Protein AF-A0A3M4Q8L4-F1 (afdb_monomer_lite)

Structure (mmCIF, N/CA/C/O backbone):
data_AF-A0A3M4Q8L4-F1
#
_entry.id   AF-A0A3M4Q8L4-F1
#
loop_
_atom_site.group_PDB
_atom_site.id
_atom_site.type_symbol
_atom_site.label_atom_id
_atom_site.label_alt_id
_atom_site.label_comp_id
_atom_site.label_asym_id
_atom_site.label_entity_id
_atom_site.label_seq_id
_atom_site.pdbx_PDB_ins_code
_atom_site.Cartn_x
_atom_site.Cartn_y
_atom_site.Cartn_z
_atom_site.occupancy
_atom_site.B_iso_or_equiv
_atom_site.auth_seq_id
_atom_site.auth_comp_id
_atom_site.auth_asym_id
_atom_site.auth_atom_id
_atom_site.pdbx_PDB_model_num
ATOM 1 N N . MET A 1 1 ? 23.710 -48.188 30.488 1.00 42.50 1 MET A N 1
ATOM 2 C CA . MET A 1 1 ? 23.957 -46.787 30.081 1.00 42.50 1 MET A CA 1
ATOM 3 C C . MET A 1 1 ? 23.033 -46.467 28.917 1.00 42.50 1 MET A C 1
ATOM 5 O O . MET A 1 1 ? 23.321 -46.864 27.799 1.00 42.50 1 M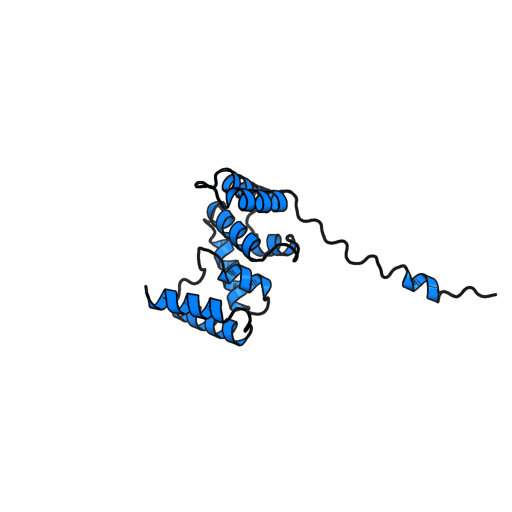ET A O 1
ATOM 9 N N . ALA A 1 2 ? 21.874 -45.869 29.195 1.00 44.03 2 ALA A N 1
ATOM 10 C CA . ALA A 1 2 ? 20.904 -45.484 28.173 1.00 44.03 2 ALA A CA 1
ATOM 11 C C . ALA A 1 2 ? 21.094 -43.994 27.867 1.00 44.03 2 ALA A C 1
ATOM 13 O O . ALA A 1 2 ? 20.927 -43.163 28.757 1.00 44.03 2 ALA A O 1
ATOM 14 N N . PHE A 1 3 ? 21.501 -43.678 26.637 1.00 43.16 3 PHE A N 1
ATOM 15 C CA . PHE A 1 3 ? 21.595 -42.304 26.149 1.00 43.16 3 PHE A CA 1
ATOM 16 C C . PHE A 1 3 ? 20.184 -41.723 25.985 1.00 43.16 3 PHE A C 1
ATOM 18 O O . PHE A 1 3 ? 19.333 -42.294 25.299 1.00 43.16 3 PHE A O 1
ATOM 25 N N . ASP A 1 4 ? 19.949 -40.606 26.667 1.00 47.09 4 ASP A N 1
ATOM 26 C CA . ASP A 1 4 ? 18.683 -39.886 26.736 1.00 47.09 4 ASP A CA 1
ATOM 27 C C . ASP A 1 4 ? 18.333 -39.253 25.377 1.00 47.09 4 ASP A C 1
ATOM 29 O O . ASP A 1 4 ? 19.059 -38.413 24.846 1.00 47.09 4 ASP A O 1
ATOM 33 N N . LYS A 1 5 ? 17.191 -39.651 24.804 1.00 52.00 5 LYS A N 1
ATOM 34 C CA . LYS A 1 5 ? 16.650 -39.104 23.548 1.00 52.00 5 LYS A CA 1
ATOM 35 C C . LYS A 1 5 ? 16.033 -37.704 23.714 1.00 52.00 5 LYS A C 1
ATOM 37 O O . LYS A 1 5 ? 15.534 -37.151 22.733 1.00 52.00 5 LYS A O 1
ATOM 42 N N . ARG A 1 6 ? 16.033 -37.111 24.916 1.00 50.81 6 ARG A N 1
ATOM 43 C CA . ARG A 1 6 ? 15.483 -35.762 25.156 1.00 50.81 6 ARG A CA 1
ATOM 44 C C . ARG A 1 6 ? 16.386 -34.628 24.693 1.00 50.81 6 ARG A C 1
ATOM 46 O O . ARG A 1 6 ? 15.871 -33.551 24.408 1.00 50.81 6 ARG A O 1
ATOM 53 N N . THR A 1 7 ? 17.682 -34.859 24.519 1.00 43.91 7 THR A N 1
ATOM 54 C CA . THR A 1 7 ? 18.619 -33.797 24.118 1.00 43.91 7 THR A CA 1
ATOM 55 C C . THR A 1 7 ? 18.657 -33.559 22.605 1.00 43.91 7 THR A C 1
ATOM 57 O O . THR A 1 7 ? 19.081 -32.497 22.167 1.00 43.91 7 THR A O 1
ATOM 60 N N . GLN A 1 8 ? 18.130 -34.484 21.789 1.00 39.47 8 GLN A N 1
ATOM 61 C CA . GLN A 1 8 ? 18.084 -34.327 20.325 1.00 39.47 8 GLN A CA 1
ATOM 62 C C . GLN A 1 8 ? 16.906 -33.456 19.841 1.00 39.47 8 GLN A C 1
ATOM 64 O O . GLN A 1 8 ? 16.926 -32.962 18.718 1.00 39.47 8 GLN A O 1
ATOM 69 N N . LYS A 1 9 ? 15.873 -33.240 20.672 1.00 40.56 9 LYS A N 1
ATOM 70 C CA . LYS A 1 9 ? 14.711 -32.403 20.310 1.00 40.56 9 LYS A CA 1
ATOM 71 C C . LYS A 1 9 ? 14.922 -30.903 20.531 1.00 40.56 9 LYS A C 1
ATOM 73 O O . LYS A 1 9 ? 14.155 -30.122 19.985 1.00 40.56 9 LYS A O 1
ATOM 78 N N . PHE A 1 10 ? 15.954 -30.500 21.273 1.00 39.44 10 PHE A N 1
ATOM 79 C CA . PHE A 1 10 ? 16.248 -29.081 21.511 1.00 39.44 10 PHE A CA 1
ATOM 80 C C . PHE A 1 10 ? 17.103 -28.431 20.418 1.00 39.44 10 PHE A C 1
ATOM 82 O O . PHE A 1 10 ? 17.148 -27.209 20.342 1.00 39.44 10 PHE A O 1
ATOM 89 N N . VAL A 1 11 ? 17.726 -29.221 19.538 1.00 45.53 11 VAL A N 1
ATOM 90 C CA . VAL A 1 11 ? 18.549 -28.692 18.434 1.00 45.53 11 VAL A CA 1
ATOM 91 C C . VAL A 1 11 ? 17.736 -28.511 17.142 1.00 45.53 11 VAL A C 1
ATOM 93 O O . VAL A 1 11 ? 18.085 -27.688 16.308 1.00 45.53 11 VAL A O 1
ATOM 96 N N . ASN A 1 12 ? 16.588 -29.186 17.010 1.00 42.53 12 ASN A N 1
ATOM 97 C CA . ASN A 1 12 ? 15.726 -29.109 15.818 1.00 42.53 12 ASN A CA 1
ATOM 98 C C . ASN A 1 12 ? 14.597 -28.061 15.929 1.00 42.53 12 ASN A C 1
ATOM 100 O O . ASN A 1 12 ? 13.677 -28.060 15.117 1.00 42.53 12 ASN A O 1
ATOM 104 N N . GLY A 1 13 ? 14.637 -27.197 16.948 1.00 38.25 13 GLY A N 1
ATOM 105 C CA . GLY A 1 13 ? 13.671 -26.110 17.159 1.00 38.25 13 GLY A CA 1
ATOM 106 C C . GLY A 1 13 ? 14.182 -24.723 16.760 1.00 38.25 13 GLY A C 1
ATOM 107 O O . GLY A 1 13 ? 13.474 -23.744 16.970 1.00 38.25 13 GLY A O 1
ATOM 108 N N . LEU A 1 14 ? 15.397 -24.628 16.209 1.00 40.88 14 LEU A N 1
ATOM 109 C CA . LEU A 1 14 ? 16.053 -23.362 15.863 1.00 40.88 14 LEU A CA 1
ATOM 110 C C . LEU A 1 14 ? 16.191 -23.138 14.345 1.00 40.88 14 LEU A C 1
ATOM 112 O O . LEU A 1 14 ? 17.030 -22.359 13.916 1.00 40.88 14 LEU A O 1
ATOM 116 N N . ASP A 1 15 ? 15.367 -23.817 13.542 1.00 45.69 15 ASP A N 1
ATOM 117 C CA . ASP A 1 15 ? 15.389 -23.764 12.070 1.00 45.69 15 ASP A CA 1
ATOM 118 C C . ASP A 1 15 ? 14.032 -23.339 11.469 1.00 45.69 15 ASP A C 1
ATOM 120 O O . ASP A 1 15 ? 13.658 -23.732 10.366 1.00 45.69 15 ASP A O 1
ATOM 124 N N . SER A 1 16 ? 13.265 -22.508 12.181 1.00 45.66 16 SER A N 1
ATOM 125 C CA . SER A 1 16 ? 11.989 -21.976 11.678 1.00 45.66 16 SER A CA 1
ATOM 126 C C . SER A 1 16 ? 11.870 -20.468 11.870 1.00 45.66 16 SER A C 1
ATOM 128 O O . SER A 1 16 ? 10.996 -19.989 12.584 1.00 45.66 16 SER A O 1
ATOM 130 N N . ALA A 1 17 ? 12.761 -19.734 11.208 1.00 47.47 17 ALA A N 1
ATOM 131 C CA . ALA A 1 17 ? 12.467 -18.452 10.566 1.00 47.47 17 ALA A CA 1
ATOM 132 C C . ALA A 1 17 ? 13.690 -18.045 9.732 1.00 47.47 17 ALA A C 1
ATOM 134 O O . ALA A 1 17 ? 14.377 -17.071 10.034 1.00 47.47 17 ALA A O 1
ATOM 135 N N . LYS A 1 18 ? 13.989 -18.786 8.656 1.00 45.47 18 LYS A N 1
ATOM 136 C CA . LYS A 1 18 ? 14.688 -18.125 7.551 1.00 45.47 18 LYS A CA 1
ATOM 137 C C . LYS A 1 18 ? 13.729 -17.038 7.085 1.00 45.47 18 LYS A C 1
ATOM 139 O O . LYS A 1 18 ? 12.693 -17.368 6.514 1.00 45.47 18 LYS A O 1
ATOM 144 N N . SER A 1 19 ? 14.031 -15.777 7.402 1.00 57.53 19 SER A N 1
ATOM 145 C CA . SER A 1 19 ? 13.390 -14.635 6.751 1.00 57.53 19 SER A CA 1
ATOM 146 C C . SER A 1 19 ? 13.374 -14.955 5.265 1.00 57.53 19 SER A C 1
ATOM 148 O O . SER A 1 19 ? 14.441 -15.169 4.682 1.00 57.53 19 SER A O 1
ATOM 150 N N . LYS A 1 20 ? 12.183 -15.083 4.673 1.00 69.19 20 LYS A N 1
ATOM 151 C CA . LYS A 1 20 ? 12.078 -15.215 3.224 1.00 69.19 20 LYS A CA 1
ATOM 152 C C . LYS A 1 20 ? 12.834 -14.018 2.646 1.00 69.19 20 LYS A C 1
ATOM 154 O O . LYS A 1 20 ? 12.608 -12.886 3.073 1.00 69.19 20 LYS A O 1
ATOM 159 N N . ALA A 1 21 ? 13.813 -14.284 1.788 1.00 83.06 21 ALA A N 1
ATOM 160 C CA . ALA A 1 21 ? 14.509 -13.208 1.106 1.00 83.06 21 ALA A CA 1
ATOM 161 C C . ALA A 1 21 ? 13.490 -12.510 0.197 1.00 83.06 21 ALA A C 1
ATOM 163 O O . ALA A 1 21 ? 12.780 -13.191 -0.547 1.00 83.06 21 ALA A O 1
ATOM 164 N N . MET A 1 22 ? 13.398 -11.185 0.313 1.00 94.69 22 MET A N 1
ATOM 165 C CA . MET A 1 22 ? 12.580 -10.351 -0.566 1.00 94.69 22 MET A CA 1
ATOM 166 C C . MET A 1 22 ? 13.008 -10.568 -2.018 1.00 94.69 22 MET A C 1
ATOM 168 O O . MET A 1 22 ? 14.194 -10.773 -2.296 1.00 94.69 22 MET A O 1
ATOM 172 N N . HIS A 1 23 ? 12.061 -10.520 -2.948 1.00 96.62 23 HIS A N 1
ATOM 173 C CA . HIS A 1 23 ? 12.372 -10.659 -4.359 1.00 96.62 23 HIS A CA 1
ATOM 174 C C . HIS A 1 23 ? 13.283 -9.518 -4.832 1.00 96.62 23 HIS A C 1
ATOM 176 O O . HIS A 1 23 ? 13.029 -8.347 -4.547 1.00 96.62 23 HIS A O 1
ATOM 182 N N . GLN A 1 24 ? 14.321 -9.840 -5.609 1.00 96.75 24 GLN A N 1
ATOM 183 C CA . GLN A 1 24 ? 15.344 -8.864 -6.017 1.00 96.75 24 GLN A CA 1
ATOM 184 C C . GLN A 1 24 ? 14.766 -7.685 -6.811 1.00 96.75 24 GLN A C 1
ATOM 186 O O . GLN A 1 24 ? 15.233 -6.557 -6.677 1.00 96.75 24 GLN A O 1
ATOM 191 N N . VAL A 1 25 ? 13.731 -7.927 -7.623 1.00 97.62 25 VAL A N 1
ATOM 192 C CA . VAL A 1 25 ? 13.049 -6.866 -8.387 1.00 97.62 25 VAL A CA 1
ATOM 193 C C . VAL A 1 25 ? 12.338 -5.882 -7.450 1.00 97.62 25 VAL A C 1
ATOM 195 O O . VAL A 1 25 ? 12.424 -4.672 -7.651 1.00 97.62 25 VAL A O 1
ATOM 198 N N . VAL A 1 26 ? 11.710 -6.384 -6.381 1.00 97.81 26 VAL A N 1
ATOM 199 C CA . VAL A 1 26 ? 11.033 -5.559 -5.367 1.00 97.81 26 VAL A CA 1
ATOM 200 C C . VAL A 1 26 ? 12.055 -4.790 -4.535 1.00 97.81 26 VAL A C 1
ATOM 202 O O . VAL A 1 26 ? 11.904 -3.587 -4.328 1.00 97.81 26 VAL A O 1
ATOM 205 N N . GLU A 1 27 ? 13.137 -5.455 -4.121 1.00 97.50 27 GLU A N 1
ATOM 206 C CA . GLU A 1 27 ? 14.252 -4.820 -3.414 1.00 97.50 27 GLU A CA 1
ATOM 207 C C . GLU A 1 27 ? 14.847 -3.665 -4.224 1.00 97.50 27 GLU A C 1
ATOM 209 O O . GLU A 1 27 ? 15.016 -2.554 -3.715 1.00 97.50 27 GLU A O 1
ATOM 214 N N . ARG A 1 28 ? 15.120 -3.907 -5.511 1.00 97.44 28 ARG A N 1
ATOM 215 C CA . ARG A 1 28 ? 15.631 -2.889 -6.428 1.00 97.44 28 ARG A CA 1
ATOM 216 C C . ARG A 1 28 ? 14.668 -1.712 -6.533 1.00 97.44 28 ARG A C 1
ATOM 218 O O . ARG A 1 28 ? 15.122 -0.577 -6.415 1.00 97.44 28 ARG A O 1
ATOM 225 N N . ALA A 1 29 ? 13.376 -1.962 -6.738 1.00 97.88 29 ALA A N 1
ATOM 226 C CA . ALA A 1 29 ? 12.383 -0.897 -6.851 1.00 97.88 29 ALA A CA 1
ATOM 227 C C . ALA A 1 29 ? 12.330 -0.030 -5.588 1.00 97.88 29 ALA A C 1
ATOM 229 O O . ALA A 1 29 ? 12.424 1.192 -5.684 1.00 97.88 29 ALA A O 1
ATOM 230 N N . LEU A 1 30 ? 12.285 -0.645 -4.403 1.00 97.31 30 LEU A N 1
ATOM 231 C CA . LEU A 1 30 ? 12.308 0.077 -3.128 1.00 97.31 30 LEU A CA 1
ATOM 232 C C . LEU A 1 30 ? 13.572 0.936 -2.966 1.00 97.31 30 LEU A C 1
ATOM 234 O O . LEU A 1 30 ? 13.480 2.081 -2.522 1.00 97.31 30 LEU A O 1
ATOM 238 N N . ASN A 1 31 ? 14.737 0.407 -3.346 1.00 96.50 31 ASN A N 1
ATOM 239 C CA . ASN A 1 31 ? 16.008 1.126 -3.257 1.00 96.50 31 ASN A CA 1
ATOM 240 C C . ASN A 1 31 ? 16.080 2.309 -4.231 1.00 96.50 31 ASN A C 1
ATOM 242 O O . ASN A 1 31 ? 16.505 3.393 -3.836 1.00 96.50 31 ASN A O 1
ATOM 246 N N . VAL A 1 32 ? 15.641 2.126 -5.479 1.00 96.69 32 VAL A N 1
ATOM 247 C CA . VAL A 1 32 ? 15.631 3.191 -6.497 1.00 96.69 32 VAL A CA 1
ATOM 248 C C . VAL A 1 32 ? 14.652 4.298 -6.113 1.00 96.69 32 VAL A C 1
ATOM 250 O O . VAL A 1 32 ? 15.028 5.465 -6.102 1.00 96.69 32 VAL A O 1
ATOM 253 N N . ILE A 1 33 ? 13.434 3.941 -5.699 1.00 95.25 33 ILE A N 1
ATOM 254 C CA . ILE A 1 33 ? 12.422 4.902 -5.234 1.00 95.25 33 ILE A CA 1
ATOM 255 C C . ILE A 1 33 ? 12.934 5.715 -4.037 1.00 95.25 33 ILE A C 1
ATOM 257 O O . ILE A 1 33 ? 12.663 6.912 -3.925 1.00 95.25 33 ILE A O 1
ATOM 261 N N . ALA A 1 34 ? 13.668 5.077 -3.121 1.00 93.56 34 ALA A N 1
ATOM 262 C CA . ALA A 1 34 ? 14.280 5.772 -1.997 1.00 93.56 34 ALA A CA 1
ATOM 263 C C . ALA A 1 34 ? 15.408 6.714 -2.450 1.00 93.56 34 ALA A C 1
ATOM 265 O O . ALA A 1 34 ? 15.489 7.837 -1.952 1.00 93.56 34 ALA A O 1
ATOM 266 N N . ALA A 1 35 ? 16.247 6.283 -3.394 1.00 92.69 35 ALA A N 1
ATOM 267 C CA . ALA A 1 35 ? 17.348 7.084 -3.921 1.00 92.69 35 ALA A CA 1
ATOM 268 C C . ALA A 1 35 ? 16.858 8.325 -4.682 1.00 92.69 35 ALA A C 1
ATOM 270 O O . ALA A 1 35 ? 17.394 9.407 -4.473 1.00 92.69 35 ALA A O 1
ATOM 271 N N . GLU A 1 36 ? 15.800 8.198 -5.484 1.00 92.75 36 GLU A N 1
ATOM 272 C CA . GLU A 1 36 ? 15.227 9.325 -6.233 1.00 92.75 36 GLU A CA 1
ATOM 273 C C . GLU A 1 36 ? 14.311 10.216 -5.381 1.00 92.75 36 GLU A C 1
ATOM 275 O O . GLU A 1 36 ? 13.731 11.176 -5.875 1.00 92.75 36 GLU A O 1
ATOM 280 N N . SER A 1 37 ? 14.156 9.942 -4.082 1.00 84.75 37 SER A N 1
ATOM 281 C CA . SER A 1 37 ? 13.182 10.656 -3.248 1.00 84.75 37 SER A CA 1
ATOM 282 C C . SER A 1 37 ? 13.422 12.159 -3.087 1.00 84.75 37 SER A C 1
ATOM 284 O O . SER A 1 37 ? 12.487 12.873 -2.718 1.00 84.75 37 SER A O 1
ATOM 286 N N . SER A 1 38 ? 14.647 12.617 -3.348 1.00 82.50 38 SER A N 1
ATOM 287 C CA . SER A 1 38 ? 15.063 14.022 -3.350 1.00 82.50 38 SER A CA 1
ATOM 288 C C . SER A 1 38 ? 15.193 14.628 -4.748 1.00 82.50 38 SER A C 1
ATOM 290 O O . SER A 1 38 ? 15.529 15.806 -4.858 1.00 82.50 38 SER A O 1
ATOM 292 N N . GLU A 1 39 ? 14.966 13.840 -5.797 1.00 82.44 39 GLU A N 1
ATOM 293 C CA . GLU A 1 39 ? 15.150 14.267 -7.180 1.00 82.44 39 GLU A CA 1
ATOM 294 C C . GLU A 1 39 ? 13.899 14.984 -7.716 1.00 82.44 39 GLU A C 1
ATOM 296 O O . GLU A 1 39 ? 12.783 14.744 -7.244 1.00 82.44 39 GLU A O 1
ATOM 301 N N . PRO A 1 40 ? 14.057 15.893 -8.696 1.00 75.50 40 PRO A N 1
ATOM 302 C CA . PRO A 1 40 ? 12.932 16.618 -9.286 1.00 75.50 40 PRO A CA 1
ATOM 303 C C . PRO A 1 40 ? 12.047 15.733 -10.177 1.00 75.50 40 PRO A C 1
ATOM 305 O O . PRO A 1 40 ? 10.889 16.075 -10.412 1.00 75.50 40 PRO A O 1
ATOM 308 N N . GLU A 1 41 ? 12.582 14.615 -10.676 1.00 80.50 41 GLU A N 1
ATOM 309 C CA . GLU A 1 41 ? 11.916 13.694 -11.597 1.00 80.50 41 GLU A CA 1
ATOM 310 C C . GLU A 1 41 ? 12.215 12.238 -11.209 1.00 80.50 41 GLU A C 1
ATOM 312 O O . GLU A 1 41 ? 13.307 11.927 -10.740 1.00 80.50 41 GLU A O 1
ATOM 317 N N . TYR A 1 42 ? 11.245 11.346 -11.428 1.00 83.06 42 TYR A N 1
ATOM 318 C CA . TYR A 1 42 ? 11.269 9.943 -10.986 1.00 83.06 42 TYR A CA 1
ATOM 319 C C . TYR A 1 42 ? 11.506 8.955 -12.134 1.00 83.06 42 TYR A C 1
ATOM 321 O O . TYR A 1 42 ? 10.734 8.013 -12.334 1.00 83.06 42 TYR A O 1
ATOM 329 N N . THR A 1 43 ? 12.525 9.200 -12.954 1.00 85.00 43 THR A N 1
ATOM 330 C CA . THR A 1 43 ? 12.722 8.427 -14.189 1.00 85.00 43 THR A CA 1
ATOM 331 C C . THR A 1 43 ? 13.031 6.955 -13.901 1.00 85.00 43 THR A C 1
ATOM 333 O O . THR A 1 43 ? 12.361 6.071 -14.440 1.00 85.00 43 THR A O 1
ATOM 336 N N . GLU A 1 44 ? 13.998 6.654 -13.029 1.00 93.75 44 GLU A N 1
ATOM 337 C CA . GLU A 1 44 ? 14.356 5.262 -12.745 1.00 93.75 44 GLU A CA 1
ATOM 338 C C . GLU A 1 44 ? 13.345 4.587 -11.818 1.00 93.75 44 GLU A C 1
ATOM 340 O O . GLU A 1 44 ? 13.129 3.378 -11.927 1.00 93.75 44 GLU A O 1
ATOM 345 N N . ALA A 1 45 ? 12.681 5.338 -10.938 1.00 94.62 45 ALA A N 1
ATOM 346 C CA . ALA A 1 45 ? 11.637 4.816 -10.065 1.00 94.62 45 ALA A CA 1
ATOM 347 C C . ALA A 1 45 ? 10.442 4.267 -10.857 1.00 94.62 45 ALA A C 1
ATOM 349 O O . ALA A 1 45 ? 9.977 3.167 -10.547 1.00 94.62 45 ALA A O 1
ATOM 350 N N . PHE A 1 46 ? 9.989 4.961 -11.911 1.00 94.25 46 PHE A N 1
ATOM 351 C CA . PHE A 1 46 ? 8.934 4.438 -12.786 1.00 94.25 46 PHE A CA 1
ATOM 352 C C . PHE A 1 46 ? 9.376 3.164 -13.513 1.00 94.25 46 PHE A C 1
ATOM 354 O O . PHE A 1 46 ? 8.651 2.170 -13.488 1.00 94.25 46 PHE A O 1
ATOM 361 N N . ASN A 1 47 ? 10.590 3.142 -14.073 1.00 95.44 47 ASN A N 1
ATOM 362 C CA . ASN A 1 47 ? 11.134 1.951 -14.735 1.00 95.44 47 ASN A CA 1
ATOM 363 C C . ASN A 1 47 ? 11.259 0.760 -13.769 1.00 95.44 47 ASN A C 1
ATOM 365 O O . ASN A 1 47 ? 10.945 -0.380 -14.118 1.00 95.44 47 ASN A O 1
ATOM 369 N N . ALA A 1 48 ? 11.703 1.009 -12.536 1.00 97.31 48 ALA A N 1
ATOM 370 C CA . ALA A 1 48 ? 11.853 -0.029 -11.528 1.00 97.31 48 ALA A CA 1
ATOM 371 C C . ALA A 1 48 ? 10.496 -0.560 -11.036 1.00 97.31 48 ALA A C 1
ATOM 373 O O . ALA A 1 48 ? 10.352 -1.767 -10.847 1.00 97.31 48 ALA A O 1
ATOM 374 N N . ALA A 1 49 ? 9.490 0.306 -10.879 1.00 97.00 49 ALA A N 1
ATOM 375 C CA . ALA A 1 49 ? 8.125 -0.110 -10.566 1.00 97.00 49 ALA A CA 1
ATOM 376 C C . ALA A 1 49 ? 7.488 -0.901 -11.721 1.00 97.00 49 ALA A C 1
ATOM 378 O O . ALA A 1 49 ? 6.856 -1.927 -11.480 1.00 97.00 49 ALA A O 1
ATOM 379 N N . HIS A 1 50 ? 7.720 -0.498 -12.972 1.00 96.81 50 HIS A N 1
ATOM 380 C CA . HIS A 1 50 ? 7.268 -1.255 -14.139 1.00 96.81 50 HIS A CA 1
ATOM 381 C C . HIS A 1 50 ? 7.852 -2.674 -14.160 1.00 96.81 50 HIS A C 1
ATOM 383 O O . HIS A 1 50 ? 7.129 -3.641 -14.387 1.00 96.81 50 HIS A O 1
ATOM 389 N N . ALA A 1 51 ? 9.139 -2.830 -13.831 1.00 98.00 51 ALA A N 1
ATOM 390 C CA . ALA A 1 51 ? 9.763 -4.149 -13.733 1.00 98.00 51 ALA A CA 1
ATOM 391 C C . ALA A 1 51 ? 9.082 -5.055 -12.687 1.00 98.00 51 ALA A C 1
ATOM 393 O O . ALA A 1 51 ? 8.989 -6.263 -12.899 1.00 98.00 51 ALA A O 1
ATOM 394 N N . VAL A 1 52 ? 8.567 -4.491 -11.586 1.00 98.06 52 VAL A N 1
ATOM 395 C CA . VAL A 1 52 ? 7.771 -5.246 -10.601 1.00 98.06 52 VAL A CA 1
ATOM 396 C C . VAL A 1 52 ? 6.461 -5.737 -11.221 1.00 98.06 52 VAL A C 1
ATOM 398 O O . VAL A 1 52 ? 6.115 -6.901 -11.030 1.00 98.06 52 VAL A O 1
ATOM 401 N N . VAL A 1 53 ? 5.754 -4.893 -11.980 1.00 97.00 53 VAL A N 1
ATOM 402 C CA . VAL A 1 53 ? 4.515 -5.288 -12.674 1.00 97.00 53 VAL A CA 1
ATOM 403 C C . VAL A 1 53 ? 4.788 -6.396 -13.693 1.00 97.00 53 VAL A C 1
ATOM 405 O O . VAL A 1 53 ? 4.059 -7.382 -13.717 1.00 97.00 53 VAL A O 1
ATOM 408 N N . VAL A 1 54 ? 5.865 -6.288 -14.476 1.00 97.62 54 VAL A N 1
ATOM 409 C CA . VAL A 1 54 ? 6.262 -7.316 -15.456 1.00 97.62 54 VAL A CA 1
ATOM 410 C C . VAL A 1 54 ? 6.569 -8.656 -14.785 1.00 97.62 54 VAL A C 1
ATOM 412 O O . VAL A 1 54 ? 6.145 -9.699 -15.275 1.00 97.62 54 VAL A O 1
ATOM 415 N N . GLU A 1 55 ? 7.290 -8.638 -13.663 1.00 97.50 55 GLU A N 1
ATOM 416 C CA . GLU A 1 55 ? 7.702 -9.854 -12.956 1.00 97.50 55 GLU A CA 1
ATOM 417 C C . GLU A 1 55 ? 6.534 -10.529 -12.226 1.00 97.50 55 GLU A C 1
ATOM 419 O O . GLU A 1 55 ? 6.375 -11.748 -12.267 1.00 97.50 55 GLU A O 1
ATOM 424 N N . PHE A 1 56 ? 5.707 -9.747 -11.532 1.00 96.00 56 PHE A N 1
ATOM 425 C CA . PHE A 1 56 ? 4.650 -10.297 -10.691 1.00 96.00 56 PHE A CA 1
ATOM 426 C C . PHE A 1 56 ? 3.325 -10.448 -11.441 1.00 96.00 56 PHE A C 1
ATOM 428 O O . PHE A 1 56 ? 2.503 -11.265 -11.028 1.00 96.00 56 PHE A O 1
ATOM 435 N N . GLY A 1 57 ? 3.074 -9.688 -12.504 1.00 95.69 57 GLY A N 1
ATOM 436 C CA . GLY A 1 57 ? 1.732 -9.487 -13.053 1.00 95.69 57 GLY A CA 1
ATOM 437 C C . GLY A 1 57 ? 0.817 -8.720 -12.088 1.00 95.69 57 GLY A C 1
ATOM 438 O O . GLY A 1 57 ? 1.156 -8.489 -10.929 1.00 95.69 57 GLY A O 1
ATOM 439 N N . GLU A 1 58 ? -0.377 -8.344 -12.537 1.00 94.31 58 GLU A N 1
ATOM 440 C CA . GLU A 1 58 ? -1.241 -7.405 -11.795 1.00 94.31 58 GLU A CA 1
ATOM 441 C C . GLU A 1 58 ? -2.208 -8.072 -10.810 1.00 94.31 58 GLU A C 1
ATOM 443 O O . GLU A 1 58 ? -2.651 -7.458 -9.836 1.00 94.31 58 GLU A O 1
ATOM 448 N N . GLU A 1 59 ? -2.522 -9.352 -11.020 1.00 92.75 59 GLU A N 1
ATOM 449 C CA . GLU A 1 59 ? -3.514 -10.055 -10.211 1.00 92.75 59 GLU A CA 1
ATOM 450 C C . GLU A 1 59 ? -3.092 -10.099 -8.733 1.00 92.75 59 GLU A C 1
ATOM 452 O O . GLU A 1 59 ? -2.016 -10.594 -8.382 1.00 92.75 59 GLU A O 1
ATOM 457 N N . ASN A 1 60 ? -3.945 -9.563 -7.851 1.00 92.19 60 ASN A N 1
ATOM 458 C CA . ASN A 1 60 ? -3.711 -9.479 -6.403 1.00 92.19 60 ASN A CA 1
ATOM 459 C C . ASN A 1 60 ? -2.318 -8.922 -6.037 1.00 92.19 60 ASN A C 1
ATOM 461 O O . ASN A 1 60 ? -1.722 -9.335 -5.037 1.00 92.19 60 ASN A O 1
ATOM 465 N N . LEU A 1 61 ? -1.772 -8.018 -6.862 1.00 95.00 61 LEU A N 1
ATOM 466 C CA . LEU A 1 61 ? -0.389 -7.553 -6.751 1.00 95.00 61 LEU A CA 1
ATOM 467 C C . LEU A 1 61 ? -0.076 -6.976 -5.362 1.00 95.00 61 LEU A C 1
ATOM 469 O O . LEU A 1 61 ? 0.932 -7.350 -4.770 1.00 95.00 61 LEU A O 1
ATOM 473 N N . ALA A 1 62 ? -0.965 -6.153 -4.796 1.00 95.25 62 ALA A N 1
ATOM 474 C CA . ALA A 1 62 ? -0.776 -5.556 -3.469 1.00 95.25 62 ALA A CA 1
ATOM 475 C C . ALA A 1 62 ? -0.553 -6.601 -2.360 1.00 95.25 62 ALA A C 1
ATOM 477 O O . ALA A 1 62 ? 0.402 -6.498 -1.590 1.00 95.25 62 ALA A O 1
ATOM 478 N N . ASP A 1 63 ? -1.416 -7.621 -2.276 1.00 96.38 63 ASP A N 1
ATOM 479 C CA . ASP A 1 63 ? -1.297 -8.657 -1.243 1.00 96.38 63 ASP A CA 1
ATOM 480 C C . ASP A 1 63 ? -0.047 -9.513 -1.451 1.00 96.38 63 ASP A C 1
ATOM 482 O O . ASP A 1 63 ? 0.640 -9.843 -0.484 1.00 96.38 63 ASP A O 1
ATOM 486 N N . ARG A 1 64 ? 0.273 -9.856 -2.706 1.00 95.88 64 ARG A N 1
ATOM 487 C CA . ARG A 1 64 ? 1.458 -10.666 -3.020 1.00 95.88 64 ARG A CA 1
ATOM 488 C C . ARG A 1 64 ? 2.752 -9.926 -2.705 1.00 95.88 64 ARG A C 1
ATOM 490 O O . ARG A 1 64 ? 3.651 -10.531 -2.128 1.00 95.88 64 ARG A O 1
ATOM 497 N N . LEU A 1 65 ? 2.831 -8.635 -3.026 1.00 96.44 65 LEU A N 1
ATOM 498 C CA . LEU A 1 65 ? 3.977 -7.804 -2.664 1.00 96.44 65 LEU A CA 1
ATOM 499 C C . LEU A 1 65 ? 4.093 -7.651 -1.155 1.00 96.44 65 LEU A C 1
ATOM 501 O O . LEU A 1 65 ? 5.182 -7.810 -0.616 1.00 96.44 65 LEU A O 1
ATOM 505 N N . LEU A 1 66 ? 2.991 -7.403 -0.448 1.00 95.69 66 LEU A N 1
ATOM 506 C CA . LEU A 1 66 ? 3.050 -7.281 1.004 1.00 95.69 66 LEU A CA 1
ATOM 507 C C . LEU A 1 66 ? 3.496 -8.586 1.682 1.00 95.69 66 LEU A C 1
ATOM 509 O O . LEU A 1 66 ? 4.229 -8.534 2.662 1.00 95.69 66 LEU A O 1
ATOM 513 N N . ALA A 1 67 ? 3.103 -9.744 1.146 1.00 94.44 67 ALA A N 1
ATOM 514 C CA . ALA A 1 67 ? 3.571 -11.048 1.617 1.00 94.44 67 ALA A CA 1
ATOM 515 C C . ALA A 1 67 ? 5.046 -11.339 1.266 1.00 94.44 67 ALA A C 1
ATOM 517 O O . ALA A 1 67 ? 5.661 -12.229 1.858 1.00 94.44 67 ALA A O 1
ATOM 518 N N . ASP A 1 68 ? 5.610 -10.639 0.280 1.00 94.75 68 ASP A N 1
ATOM 519 C CA . ASP A 1 68 ? 7.015 -10.751 -0.113 1.00 94.75 68 ASP A CA 1
ATOM 520 C C . ASP A 1 68 ? 7.930 -9.785 0.653 1.00 94.75 68 ASP A C 1
ATOM 522 O O . ASP A 1 68 ? 9.062 -10.138 0.986 1.00 94.75 68 ASP A O 1
ATOM 526 N N . ILE A 1 69 ? 7.432 -8.586 0.963 1.00 96.38 69 ILE A N 1
ATOM 527 C CA . ILE A 1 69 ? 8.191 -7.512 1.603 1.00 96.38 69 ILE A CA 1
ATOM 528 C C . ILE A 1 69 ? 8.302 -7.759 3.120 1.00 96.38 69 ILE A C 1
ATOM 530 O O . ILE A 1 69 ? 7.284 -7.765 3.814 1.00 96.38 69 ILE A O 1
ATOM 534 N N . PRO A 1 70 ? 9.522 -7.872 3.681 1.00 95.31 70 PRO A N 1
ATOM 535 C CA . PRO A 1 70 ? 9.722 -8.090 5.110 1.00 95.31 70 PRO A CA 1
ATOM 536 C C . PRO A 1 70 ? 9.209 -6.943 5.982 1.00 95.31 70 PRO A C 1
ATOM 538 O O . PRO A 1 70 ? 9.245 -5.770 5.596 1.00 95.31 70 PRO A O 1
ATOM 541 N N . ASP A 1 71 ? 8.854 -7.266 7.228 1.00 93.69 71 ASP A N 1
ATOM 542 C CA . ASP A 1 71 ? 8.341 -6.275 8.178 1.00 93.69 71 ASP A CA 1
ATOM 543 C C . ASP A 1 71 ? 9.339 -5.162 8.530 1.00 93.69 71 ASP A C 1
ATOM 545 O O . ASP A 1 71 ? 8.929 -4.064 8.912 1.00 93.69 71 ASP A O 1
ATOM 549 N N . SER A 1 72 ? 10.639 -5.420 8.352 1.00 94.44 72 SER A N 1
ATOM 550 C CA . SER A 1 72 ? 11.713 -4.441 8.544 1.00 94.44 72 SER A CA 1
ATOM 551 C C . SER A 1 72 ? 11.664 -3.276 7.551 1.00 94.44 72 SER A C 1
ATOM 553 O O . SER A 1 72 ? 12.169 -2.198 7.865 1.00 94.44 72 SER A O 1
ATOM 555 N N . ILE A 1 73 ? 11.049 -3.458 6.377 1.00 96.81 73 ILE A N 1
ATOM 556 C CA . ILE A 1 73 ? 10.804 -2.365 5.435 1.00 96.81 73 ILE A CA 1
ATOM 557 C C . ILE A 1 73 ? 9.656 -1.517 5.972 1.00 96.81 73 ILE A C 1
ATOM 559 O O . ILE A 1 73 ? 8.608 -2.042 6.352 1.00 96.81 73 ILE A O 1
ATOM 563 N N . SER A 1 74 ? 9.833 -0.198 6.015 1.00 96.44 74 SER A N 1
ATOM 564 C CA . SER A 1 74 ? 8.816 0.683 6.589 1.00 96.44 74 SER A CA 1
ATOM 565 C C . SER A 1 74 ? 7.551 0.730 5.725 1.00 96.44 74 SER A C 1
ATOM 567 O O . SER A 1 74 ? 7.626 0.779 4.497 1.00 96.44 74 SER A O 1
ATOM 569 N N . PHE A 1 75 ? 6.376 0.814 6.358 1.00 97.06 75 PHE A N 1
ATOM 570 C CA . PHE A 1 75 ? 5.098 0.935 5.643 1.00 97.06 75 PHE A CA 1
ATOM 571 C C . PHE A 1 75 ? 5.058 2.134 4.680 1.00 97.06 75 PHE A C 1
ATOM 573 O O . PHE A 1 75 ? 4.378 2.077 3.664 1.00 97.06 75 PHE A O 1
ATOM 580 N N . ARG A 1 76 ? 5.807 3.212 4.965 1.00 96.38 76 ARG A N 1
ATOM 581 C CA . ARG A 1 76 ? 5.904 4.390 4.087 1.00 96.38 76 ARG A CA 1
ATOM 582 C C . ARG A 1 76 ? 6.631 4.088 2.782 1.00 96.38 76 ARG A C 1
ATOM 584 O O . ARG A 1 76 ? 6.223 4.585 1.742 1.00 96.38 76 ARG A O 1
ATOM 591 N N . GLN A 1 77 ? 7.688 3.277 2.828 1.00 96.69 77 GLN A N 1
ATOM 592 C CA . GLN A 1 77 ? 8.379 2.848 1.610 1.0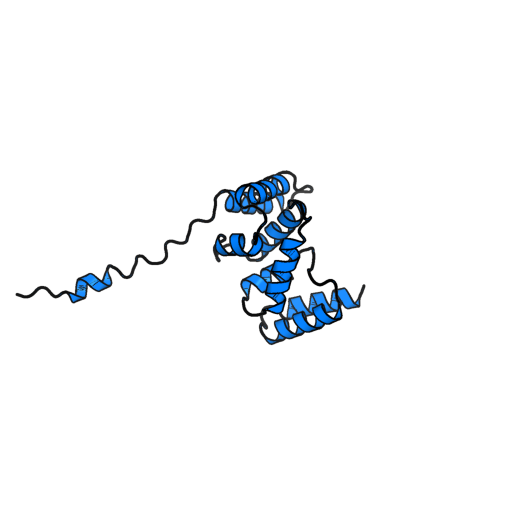0 96.69 77 GLN A CA 1
ATOM 593 C C . GLN A 1 77 ? 7.481 1.946 0.761 1.00 96.69 77 GLN A C 1
ATOM 595 O O . GLN A 1 77 ? 7.459 2.086 -0.457 1.00 96.69 77 GLN A O 1
ATOM 600 N N . VAL A 1 78 ? 6.699 1.072 1.403 1.00 97.56 78 VAL A N 1
ATOM 601 C CA . VAL A 1 78 ? 5.735 0.214 0.698 1.00 97.56 78 VAL A CA 1
ATOM 602 C C . VAL A 1 78 ? 4.598 1.032 0.084 1.00 97.56 78 VAL A C 1
ATOM 604 O O . VAL A 1 78 ? 4.276 0.824 -1.079 1.00 97.56 78 VAL A O 1
ATOM 607 N N . ALA A 1 79 ? 4.036 1.997 0.820 1.00 96.69 79 ALA A N 1
ATOM 608 C CA . ALA A 1 79 ? 3.025 2.917 0.296 1.00 96.69 79 ALA A CA 1
ATOM 609 C C . ALA A 1 79 ? 3.534 3.656 -0.946 1.00 96.69 79 ALA A C 1
ATOM 611 O O . ALA A 1 79 ? 2.889 3.630 -1.986 1.00 96.69 79 ALA A O 1
ATOM 612 N N . ARG A 1 80 ? 4.758 4.187 -0.879 1.00 95.56 80 ARG A N 1
ATOM 613 C CA . ARG A 1 80 ? 5.375 4.869 -2.014 1.00 95.56 80 ARG A CA 1
ATOM 614 C C . ARG A 1 80 ? 5.566 3.950 -3.220 1.00 95.56 80 ARG A C 1
ATOM 616 O O . ARG A 1 80 ? 5.288 4.360 -4.338 1.00 95.56 80 ARG A O 1
ATOM 623 N N . LEU A 1 81 ? 6.007 2.707 -3.012 1.00 96.88 81 LEU A N 1
ATOM 624 C CA . LEU A 1 81 ? 6.050 1.713 -4.089 1.00 96.88 81 LEU A CA 1
ATOM 625 C C . LEU A 1 81 ? 4.665 1.525 -4.721 1.00 96.88 81 LEU A C 1
ATOM 627 O O . LEU A 1 81 ? 4.561 1.489 -5.941 1.00 96.88 81 LEU A O 1
ATOM 631 N N . PHE A 1 82 ? 3.609 1.435 -3.915 1.00 96.56 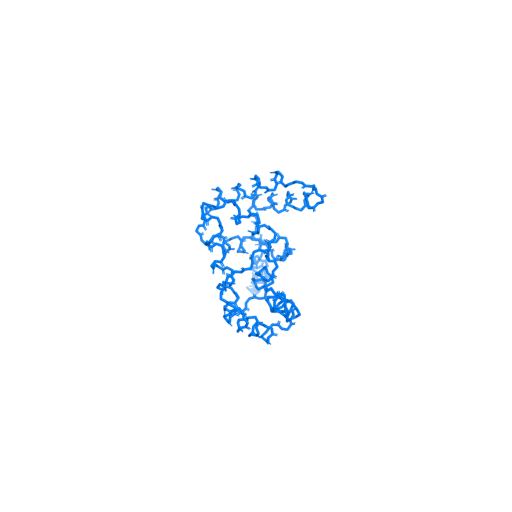82 PHE A N 1
ATOM 632 C CA . PHE A 1 82 ? 2.247 1.254 -4.418 1.00 96.56 82 PHE A CA 1
ATOM 633 C C . PHE A 1 82 ? 1.751 2.465 -5.212 1.00 96.56 82 PHE A C 1
ATOM 635 O O . PHE A 1 82 ? 1.101 2.267 -6.237 1.00 96.56 82 PHE A O 1
ATOM 642 N N . ASP A 1 83 ? 2.111 3.684 -4.803 1.00 94.44 83 ASP A N 1
ATOM 643 C CA . ASP A 1 83 ? 1.817 4.897 -5.571 1.00 94.44 83 ASP A CA 1
ATOM 644 C C . ASP A 1 83 ? 2.464 4.839 -6.964 1.00 94.44 83 ASP A C 1
ATOM 646 O O . ASP A 1 83 ? 1.798 5.118 -7.957 1.00 94.44 83 ASP A O 1
ATOM 650 N N . PHE A 1 84 ? 3.720 4.384 -7.077 1.00 95.12 84 PHE A N 1
ATOM 651 C CA . PHE A 1 84 ? 4.357 4.174 -8.384 1.00 95.12 84 PHE A CA 1
ATOM 652 C C . PHE A 1 84 ? 3.680 3.068 -9.198 1.00 95.12 84 PHE A C 1
ATOM 654 O O . PHE A 1 84 ? 3.444 3.249 -10.390 1.00 95.12 84 PHE A O 1
ATOM 661 N N . LEU A 1 85 ? 3.343 1.936 -8.573 1.00 95.38 85 LEU A N 1
ATOM 662 C CA . LEU A 1 85 ? 2.697 0.810 -9.257 1.00 95.38 85 LEU A CA 1
ATOM 663 C C . LEU A 1 85 ? 1.332 1.185 -9.841 1.00 95.38 85 LEU A C 1
ATOM 665 O O . LEU A 1 85 ? 0.991 0.707 -10.920 1.00 95.38 85 LEU A O 1
ATOM 669 N N . ALA A 1 86 ? 0.572 2.059 -9.177 1.00 92.19 86 ALA A N 1
ATOM 670 C CA . ALA A 1 86 ? -0.714 2.527 -9.691 1.00 92.19 86 ALA A CA 1
ATOM 671 C C . ALA A 1 86 ? -0.589 3.171 -11.087 1.00 92.19 86 ALA A C 1
ATOM 673 O O . ALA A 1 86 ? -1.472 3.003 -11.919 1.00 92.19 86 ALA A O 1
ATOM 674 N N . TRP A 1 87 ? 0.537 3.826 -11.386 1.00 91.88 87 TRP A N 1
ATOM 675 C CA . TRP A 1 87 ? 0.810 4.409 -12.706 1.00 91.88 87 TRP A CA 1
ATOM 676 C C . TRP A 1 87 ? 1.363 3.420 -13.737 1.00 91.88 87 TRP A C 1
ATOM 678 O O . TRP A 1 87 ? 1.460 3.769 -14.909 1.00 91.88 87 TRP A O 1
ATOM 688 N N . GLN A 1 88 ? 1.790 2.229 -13.311 1.00 94.50 88 GLN A N 1
ATOM 689 C CA . GLN A 1 88 ? 2.481 1.250 -14.162 1.00 94.50 88 GLN A CA 1
ATOM 690 C C . GLN A 1 88 ? 1.627 0.030 -14.517 1.00 94.50 88 GLN A C 1
ATOM 692 O O . GLN A 1 88 ? 2.121 -0.874 -15.187 1.00 94.50 88 GLN A O 1
ATOM 697 N N . THR A 1 89 ? 0.383 -0.009 -14.048 1.00 93.19 89 THR A N 1
ATOM 698 C CA . THR A 1 89 ? -0.577 -1.083 -14.329 1.00 93.19 89 THR A CA 1
ATOM 699 C C . THR A 1 89 ? -1.478 -0.705 -15.499 1.00 93.19 89 THR A C 1
ATOM 701 O O . THR A 1 89 ? -1.814 0.468 -15.680 1.00 93.19 89 THR A O 1
ATOM 704 N N . ASP A 1 90 ? -1.903 -1.700 -16.273 1.00 94.00 90 ASP A N 1
ATOM 705 C CA . ASP A 1 90 ? -2.767 -1.540 -17.444 1.00 94.00 90 ASP A CA 1
ATOM 706 C C . ASP A 1 90 ? -4.118 -0.906 -17.073 1.00 94.00 90 ASP A C 1
ATOM 708 O O . ASP A 1 90 ? -4.715 -0.161 -17.857 1.00 94.00 90 ASP A O 1
ATOM 712 N N . ASP A 1 91 ? -4.602 -1.172 -15.856 1.00 92.38 91 ASP A N 1
ATOM 713 C CA . ASP A 1 91 ? -5.858 -0.632 -15.336 1.00 92.38 91 ASP A CA 1
ATOM 714 C C . ASP A 1 91 ? -5.718 0.709 -14.591 1.00 92.38 91 ASP A C 1
ATOM 716 O O . ASP A 1 91 ? -6.678 1.168 -13.961 1.00 92.38 91 ASP A O 1
ATOM 720 N N . ASN A 1 92 ? -4.551 1.359 -14.696 1.00 89.06 92 ASN A N 1
ATOM 721 C CA . ASN A 1 92 ? -4.203 2.609 -14.013 1.00 89.06 92 ASN A CA 1
ATOM 722 C C . ASN A 1 92 ? -4.441 2.544 -12.493 1.00 89.06 92 ASN A C 1
ATOM 724 O O . ASN A 1 92 ? -4.980 3.471 -11.883 1.00 89.06 92 ASN A O 1
ATOM 728 N N . GLY A 1 93 ? -4.088 1.413 -11.883 1.00 90.81 93 GLY A N 1
ATOM 729 C CA . GLY A 1 93 ? -4.122 1.195 -10.444 1.00 90.81 93 GLY A CA 1
ATOM 730 C C . GLY A 1 93 ? -5.495 0.825 -9.899 1.00 90.81 93 GLY A C 1
ATOM 731 O O . GLY A 1 93 ? -5.642 0.692 -8.685 1.00 90.81 93 GLY A O 1
ATOM 732 N N . SER A 1 94 ? -6.505 0.620 -10.748 1.00 91.25 94 SER A N 1
ATOM 733 C CA . SER A 1 94 ? -7.877 0.357 -10.309 1.00 91.25 94 SER A CA 1
ATOM 734 C C . SER A 1 94 ? -7.977 -0.888 -9.416 1.00 91.25 94 SER A C 1
ATOM 736 O O . SER A 1 94 ? -8.643 -0.864 -8.377 1.00 91.25 94 SER A O 1
ATOM 738 N N . ALA A 1 95 ? -7.301 -1.983 -9.766 1.00 91.75 95 ALA A N 1
ATOM 739 C CA . ALA A 1 95 ? -7.232 -3.191 -8.952 1.00 91.75 95 ALA A CA 1
ATOM 740 C C . ALA A 1 95 ? -6.499 -2.939 -7.630 1.00 91.75 95 ALA A C 1
ATOM 742 O O . ALA A 1 95 ? -6.971 -3.379 -6.581 1.00 91.75 95 ALA A O 1
ATOM 743 N N . MET A 1 96 ? -5.399 -2.184 -7.661 1.00 91.12 96 MET A N 1
ATOM 744 C CA . MET A 1 96 ? -4.644 -1.801 -6.464 1.00 91.12 96 MET A CA 1
ATOM 745 C C . MET A 1 96 ? -5.532 -1.029 -5.481 1.00 91.12 96 MET A C 1
ATOM 747 O O . MET A 1 96 ? -5.612 -1.386 -4.306 1.00 91.12 96 MET A O 1
ATOM 751 N N . THR A 1 97 ? -6.272 -0.034 -5.976 1.00 91.38 97 THR A N 1
ATOM 752 C CA . THR A 1 97 ? -7.220 0.762 -5.191 1.00 91.38 97 THR A CA 1
ATOM 753 C C . THR A 1 97 ? -8.259 -0.119 -4.499 1.00 91.38 97 THR A C 1
ATOM 755 O O . THR A 1 97 ? -8.465 0.035 -3.298 1.00 91.38 97 THR A O 1
ATOM 758 N N . ARG A 1 98 ? -8.850 -1.097 -5.203 1.00 92.50 98 ARG A N 1
ATOM 759 C CA . ARG A 1 98 ? -9.833 -2.029 -4.613 1.00 92.50 98 ARG A CA 1
ATOM 760 C C . ARG A 1 98 ? -9.241 -2.880 -3.490 1.00 92.50 98 ARG A C 1
ATOM 762 O O . ARG A 1 98 ? -9.906 -3.112 -2.484 1.00 92.50 98 ARG A O 1
ATOM 769 N N . ILE A 1 99 ? -8.005 -3.359 -3.645 1.00 94.69 99 ILE A N 1
ATOM 770 C CA . ILE A 1 99 ? -7.332 -4.150 -2.603 1.00 94.69 99 ILE A CA 1
ATOM 771 C C . ILE A 1 99 ? -7.071 -3.297 -1.359 1.00 94.69 99 ILE A C 1
ATOM 773 O O . ILE A 1 99 ? -7.329 -3.735 -0.239 1.00 94.69 99 ILE A O 1
ATOM 777 N N . VAL A 1 100 ? -6.600 -2.068 -1.552 1.00 93.75 100 VAL A N 1
ATOM 778 C CA . VAL A 1 100 ? -6.318 -1.131 -0.461 1.00 93.75 100 VAL A CA 1
ATOM 779 C C . VAL A 1 100 ? -7.604 -0.706 0.252 1.00 93.75 100 VAL A C 1
ATOM 781 O O . VAL A 1 100 ? -7.636 -0.645 1.481 1.00 93.75 100 VAL A O 1
ATOM 784 N N . GLU A 1 101 ? -8.679 -0.453 -0.496 1.00 95.31 101 GLU A N 1
ATOM 785 C CA . GLU A 1 101 ? -10.008 -0.198 0.060 1.00 95.31 101 GLU A CA 1
ATOM 786 C C . GLU A 1 101 ? -10.458 -1.365 0.941 1.00 95.31 101 GLU A C 1
ATOM 788 O O . GLU A 1 101 ? -10.829 -1.171 2.100 1.00 95.31 101 GLU A O 1
ATOM 793 N N . ARG A 1 102 ? -10.329 -2.594 0.425 1.00 96.06 102 ARG A N 1
ATOM 794 C CA . ARG A 1 102 ? -10.661 -3.813 1.161 1.00 96.06 102 ARG A CA 1
ATOM 795 C C . ARG A 1 102 ? -9.871 -3.916 2.466 1.00 96.06 102 ARG A C 1
ATOM 797 O O . ARG A 1 102 ? -10.460 -4.249 3.487 1.00 96.06 102 ARG A O 1
ATOM 804 N N . TRP A 1 103 ? -8.580 -3.582 2.475 1.00 97.19 103 TRP A N 1
ATOM 805 C CA . TRP A 1 103 ? -7.780 -3.568 3.707 1.00 97.19 103 TRP A CA 1
ATOM 806 C C . TRP A 1 103 ? -8.312 -2.586 4.760 1.00 97.19 103 TRP A C 1
ATOM 808 O O . TRP A 1 103 ? -8.305 -2.901 5.951 1.00 97.19 103 TRP A O 1
ATOM 818 N N . LEU A 1 104 ? -8.782 -1.409 4.336 1.00 97.19 104 LEU A N 1
ATOM 819 C CA . LEU A 1 104 ? -9.379 -0.418 5.235 1.00 97.19 104 LEU A CA 1
ATOM 820 C C . LEU A 1 104 ? -10.737 -0.886 5.770 1.00 97.19 104 LEU A C 1
ATOM 822 O O . LEU A 1 104 ? -11.001 -0.717 6.957 1.00 97.19 104 LEU A O 1
ATOM 826 N N . VAL A 1 105 ? -11.566 -1.503 4.922 1.00 96.88 105 VAL A N 1
ATOM 827 C CA . VAL A 1 105 ? -12.858 -2.085 5.326 1.00 96.88 105 VAL A CA 1
ATOM 828 C C . VAL A 1 105 ? -12.668 -3.249 6.299 1.00 96.88 105 VAL A C 1
ATOM 830 O O . VAL A 1 105 ? -13.408 -3.357 7.274 1.00 96.88 105 VAL A O 1
ATOM 833 N N . GLU A 1 106 ? -11.684 -4.117 6.053 1.00 96.00 106 GLU A N 1
ATOM 834 C CA . GLU A 1 106 ? -11.356 -5.237 6.938 1.00 96.00 106 GLU A CA 1
ATOM 835 C C . GLU A 1 106 ? -10.860 -4.748 8.303 1.00 96.00 106 GLU A C 1
ATOM 837 O O . GLU A 1 106 ? -11.223 -5.329 9.321 1.00 96.00 106 GLU A O 1
ATOM 842 N N . GLY A 1 107 ? -10.041 -3.692 8.353 1.00 94.25 107 GLY A N 1
ATOM 843 C CA . GLY A 1 107 ? -9.723 -2.990 9.602 1.00 94.25 107 GLY A CA 1
ATOM 844 C C . GLY A 1 107 ? -8.877 -3.774 10.621 1.00 94.25 107 GLY A C 1
ATOM 845 O O . GLY A 1 107 ? -8.719 -3.320 11.753 1.00 94.25 107 GLY A O 1
ATOM 846 N N . THR A 1 108 ? -8.329 -4.940 10.259 1.00 93.69 108 THR A N 1
ATOM 847 C CA . THR A 1 108 ? -7.692 -5.872 11.215 1.00 93.69 108 THR A CA 1
ATOM 848 C C . THR A 1 108 ? -6.163 -5.863 11.216 1.00 93.69 108 THR A C 1
ATOM 850 O O . THR A 1 108 ? -5.557 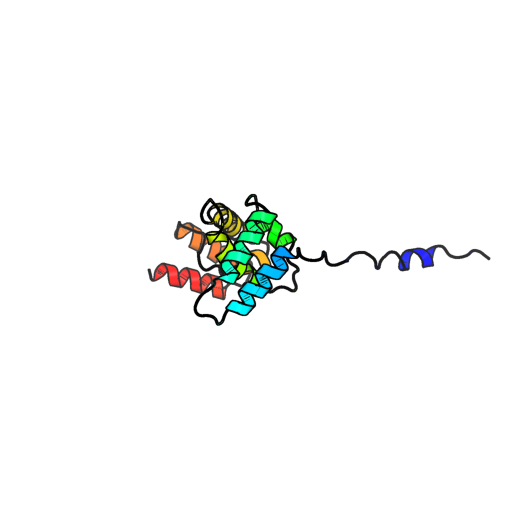-6.165 12.244 1.00 93.69 108 THR A O 1
ATOM 853 N N . ASP A 1 109 ? -5.521 -5.516 10.099 1.00 96.62 109 ASP A N 1
ATOM 854 C CA . ASP A 1 109 ? -4.062 -5.542 9.954 1.00 96.62 109 ASP A CA 1
ATOM 855 C C . ASP A 1 109 ? -3.485 -4.122 9.986 1.00 96.62 109 ASP A C 1
ATOM 857 O O . ASP A 1 109 ? -3.682 -3.317 9.071 1.00 96.62 109 ASP A O 1
ATOM 861 N N . LEU A 1 110 ? -2.737 -3.817 11.051 1.00 97.12 110 LEU A N 1
ATOM 862 C CA . LEU A 1 110 ? -2.168 -2.489 11.267 1.00 97.12 110 LEU A CA 1
ATOM 863 C C . LEU A 1 110 ? -1.230 -2.055 10.131 1.00 97.12 110 LEU A C 1
ATOM 865 O O . LEU A 1 110 ? -1.258 -0.887 9.748 1.00 97.12 110 LEU A O 1
ATOM 869 N N . ARG A 1 111 ? -0.409 -2.958 9.584 1.00 97.50 111 ARG A N 1
ATOM 870 C CA . ARG A 1 111 ? 0.568 -2.619 8.539 1.00 97.50 111 ARG A CA 1
ATOM 871 C C . ARG A 1 111 ? -0.147 -2.305 7.230 1.00 97.50 111 ARG A C 1
ATOM 873 O O . ARG A 1 111 ? 0.148 -1.278 6.620 1.00 97.50 111 ARG A O 1
ATOM 880 N N . LYS A 1 112 ? -1.124 -3.128 6.838 1.00 97.81 112 LYS A N 1
ATOM 881 C CA . LYS A 1 112 ? -1.984 -2.876 5.669 1.00 97.81 112 LYS A CA 1
ATOM 882 C C . LYS A 1 112 ? -2.683 -1.525 5.767 1.00 97.81 112 LYS A C 1
ATOM 884 O O . LYS A 1 112 ? -2.664 -0.746 4.818 1.00 97.81 112 LYS A O 1
ATOM 889 N N . ILE A 1 113 ? -3.232 -1.214 6.936 1.00 98.00 113 ILE A N 1
ATOM 890 C CA . ILE A 1 113 ? -3.940 0.046 7.185 1.00 98.00 113 ILE A CA 1
ATOM 891 C C . ILE A 1 113 ? -2.977 1.232 7.168 1.00 98.00 113 ILE A C 1
ATOM 893 O O . ILE A 1 113 ? -3.274 2.264 6.573 1.00 98.00 113 ILE A O 1
ATOM 897 N N . GLN A 1 114 ? -1.788 1.096 7.755 1.00 98.06 114 GLN A N 1
ATOM 898 C CA . GLN A 1 114 ? -0.759 2.130 7.675 1.00 98.06 114 GLN A CA 1
ATOM 899 C C . GLN A 1 114 ? -0.329 2.405 6.231 1.00 98.06 114 GLN A C 1
ATOM 901 O O . GLN A 1 114 ? -0.173 3.571 5.876 1.00 98.06 114 GLN A O 1
ATOM 906 N N . ILE A 1 115 ? -0.169 1.375 5.398 1.00 97.56 115 ILE A N 1
ATOM 907 C CA . ILE A 1 115 ? 0.120 1.542 3.966 1.00 97.56 115 ILE A CA 1
ATOM 908 C C . ILE A 1 115 ? -1.036 2.289 3.293 1.00 97.56 115 ILE A C 1
ATOM 910 O O . ILE A 1 115 ? -0.825 3.352 2.715 1.00 97.56 115 ILE A O 1
ATOM 914 N N . ALA A 1 116 ? -2.261 1.787 3.453 1.00 97.12 116 ALA A N 1
ATOM 915 C CA . ALA A 1 116 ? -3.463 2.327 2.827 1.00 97.12 116 ALA A CA 1
ATOM 916 C C . ALA A 1 116 ? -3.714 3.809 3.148 1.00 97.12 116 ALA A C 1
ATOM 918 O O . ALA A 1 116 ? -4.038 4.602 2.268 1.00 97.12 116 ALA A O 1
ATOM 919 N N . LEU A 1 117 ? -3.517 4.213 4.405 1.00 96.69 117 LEU A N 1
ATOM 920 C CA . LEU A 1 117 ? -3.714 5.597 4.848 1.00 96.69 117 LEU A CA 1
ATOM 921 C C . LEU A 1 117 ? -2.617 6.566 4.367 1.00 96.69 117 LEU A C 1
ATOM 923 O O . LEU A 1 117 ? -2.742 7.778 4.577 1.00 96.69 117 LEU A O 1
ATOM 927 N N . ASN A 1 118 ? -1.526 6.061 3.785 1.00 95.94 118 ASN A N 1
ATOM 928 C CA . ASN A 1 118 ? -0.378 6.854 3.336 1.00 95.94 118 ASN A CA 1
ATOM 929 C C . ASN A 1 118 ? -0.174 6.840 1.814 1.00 95.94 118 ASN A C 1
ATOM 931 O O . ASN A 1 118 ? 0.827 7.394 1.374 1.00 95.94 118 ASN A O 1
ATOM 935 N N . LEU A 1 119 ? -1.104 6.275 1.040 1.00 93.62 119 LEU A N 1
ATOM 936 C CA . LEU A 1 119 ? -1.114 6.440 -0.416 1.00 93.62 119 LEU A CA 1
ATOM 937 C C . LEU A 1 119 ? -1.483 7.875 -0.808 1.00 93.62 119 LEU A C 1
ATOM 939 O O . LEU A 1 119 ? -2.248 8.548 -0.103 1.00 93.62 119 LEU A O 1
ATOM 943 N N . GLU A 1 120 ? -0.966 8.327 -1.946 1.00 88.50 120 GLU A N 1
ATOM 944 C CA . GLU A 1 120 ? -1.297 9.628 -2.532 1.00 88.50 120 GLU A CA 1
ATOM 945 C C . GLU A 1 120 ? -2.723 9.641 -3.090 1.00 88.50 120 GLU A C 1
ATOM 947 O O . GLU A 1 120 ? -3.475 10.603 -2.889 1.00 88.50 120 GLU A O 1
ATOM 952 N N . VAL A 1 121 ? -3.122 8.547 -3.745 1.00 82.75 121 VAL A N 1
ATOM 953 C CA . VAL A 1 121 ? -4.485 8.354 -4.245 1.00 82.75 121 VAL A CA 1
ATOM 954 C C . VAL A 1 121 ? -5.287 7.569 -3.218 1.00 82.75 121 VAL A C 1
ATOM 956 O O . VAL A 1 121 ? -5.090 6.373 -3.004 1.00 82.75 121 VAL A O 1
ATOM 959 N N . TYR A 1 122 ? -6.215 8.264 -2.567 1.00 80.44 122 TYR A N 1
ATOM 960 C CA . TYR A 1 122 ? -7.059 7.672 -1.539 1.00 80.44 122 TYR A CA 1
ATOM 961 C C . TYR A 1 122 ? -8.229 6.879 -2.158 1.00 80.44 122 TYR A C 1
ATOM 963 O O . TYR A 1 122 ? -8.864 7.392 -3.082 1.00 80.44 122 TYR A O 1
ATOM 971 N N . PRO A 1 123 ? -8.544 5.659 -1.670 1.00 82.00 123 PRO A N 1
ATOM 972 C CA . PRO A 1 123 ? -9.318 4.703 -2.461 1.00 82.00 123 PRO A CA 1
ATOM 973 C C . PRO A 1 123 ? -10.838 4.906 -2.468 1.00 82.00 123 PRO A C 1
ATOM 975 O O . PRO A 1 123 ? -11.495 4.483 -3.413 1.00 82.00 123 PRO A O 1
ATOM 978 N N . PHE A 1 124 ? -11.414 5.566 -1.461 1.00 89.62 124 PHE A N 1
ATOM 979 C CA . PHE A 1 124 ? -12.869 5.715 -1.376 1.00 89.62 124 PHE A CA 1
ATOM 980 C C . PHE A 1 124 ? -13.384 6.880 -2.228 1.00 89.62 124 PHE A C 1
ATOM 982 O O . PHE A 1 124 ? -13.054 8.044 -1.978 1.00 89.62 124 PHE A O 1
ATOM 989 N N . ALA A 1 125 ? -14.254 6.569 -3.191 1.00 85.25 125 ALA A N 1
ATOM 990 C CA . ALA A 1 125 ? -14.977 7.572 -3.971 1.00 85.25 125 ALA A CA 1
ATOM 991 C C . ALA A 1 125 ? -16.133 8.204 -3.171 1.00 85.25 125 ALA A C 1
ATOM 993 O O . ALA A 1 125 ? -16.297 9.430 -3.190 1.00 85.25 125 ALA A O 1
ATOM 994 N N . ASP A 1 126 ? -16.905 7.376 -2.456 1.00 90.81 126 ASP A N 1
ATOM 995 C CA . ASP A 1 126 ? -18.029 7.813 -1.626 1.00 90.81 126 ASP A CA 1
ATOM 996 C C . ASP A 1 126 ? -17.553 8.370 -0.278 1.00 90.81 126 ASP A C 1
ATOM 998 O O . ASP A 1 126 ? -16.796 7.748 0.472 1.00 90.81 126 ASP A O 1
ATOM 1002 N N . GLU A 1 127 ? -18.000 9.583 0.033 1.00 92.06 127 GLU A N 1
ATOM 1003 C CA . GLU A 1 127 ? -17.585 10.306 1.232 1.00 92.06 127 GLU A CA 1
ATOM 1004 C C . GLU A 1 127 ? -18.175 9.707 2.514 1.00 92.06 127 GLU A C 1
ATOM 1006 O O . GLU A 1 127 ? -17.492 9.648 3.539 1.00 92.06 127 GLU A O 1
ATOM 1011 N N . HIS A 1 128 ? -19.428 9.248 2.477 1.00 93.50 128 HIS A N 1
ATOM 1012 C CA . HIS A 1 128 ? -20.082 8.677 3.650 1.00 93.50 128 HIS A CA 1
ATOM 1013 C C . HIS A 1 128 ? -19.442 7.349 4.039 1.00 93.50 128 HIS A C 1
ATOM 1015 O O . HIS A 1 128 ? -19.186 7.102 5.221 1.00 93.50 128 HIS A O 1
ATOM 1021 N N . GLU A 1 129 ? -19.135 6.519 3.047 1.00 94.94 129 GLU A N 1
ATOM 1022 C CA . GLU A 1 129 ? -18.392 5.287 3.227 1.00 94.94 129 GLU A CA 1
ATOM 1023 C C . GLU A 1 129 ? -16.987 5.557 3.757 1.00 94.94 129 GLU A C 1
ATOM 1025 O O . GLU A 1 129 ? -16.596 4.953 4.759 1.00 94.94 129 GLU A O 1
ATOM 1030 N N . MET A 1 130 ? -16.273 6.528 3.176 1.00 95.38 130 MET A N 1
ATOM 1031 C CA . MET A 1 130 ? -14.973 6.942 3.693 1.00 95.38 130 MET A CA 1
ATOM 1032 C C . MET A 1 130 ? -15.055 7.323 5.175 1.00 95.38 130 MET A C 1
ATOM 1034 O O . MET A 1 130 ? -14.232 6.875 5.975 1.00 95.38 130 MET A O 1
ATOM 1038 N N . TYR A 1 131 ? -16.021 8.162 5.556 1.00 96.75 131 TYR A N 1
ATOM 1039 C CA . TYR A 1 131 ? -16.164 8.616 6.940 1.00 96.75 131 TYR A CA 1
ATOM 1040 C C . TYR A 1 131 ? -16.478 7.479 7.890 1.00 96.75 131 TYR A C 1
ATOM 1042 O O . TYR A 1 131 ? -15.882 7.423 8.966 1.00 96.75 131 TYR A O 1
ATOM 1050 N N . ARG A 1 132 ? -17.372 6.572 7.495 1.00 97.19 132 ARG A N 1
ATOM 1051 C CA . ARG A 1 132 ? -17.697 5.381 8.278 1.00 97.19 132 ARG A CA 1
ATOM 1052 C C . ARG A 1 132 ? -16.442 4.540 8.512 1.00 97.19 132 ARG A C 1
ATOM 1054 O O . ARG A 1 132 ? -16.050 4.358 9.659 1.00 97.19 132 ARG A O 1
ATOM 1061 N N . VAL A 1 133 ? -15.760 4.130 7.440 1.00 97.75 133 VAL A N 1
ATOM 1062 C CA . VAL A 1 133 ? -14.586 3.247 7.521 1.00 97.75 133 VAL A CA 1
ATOM 1063 C C . VAL A 1 133 ? -13.448 3.887 8.315 1.00 97.75 133 VAL A C 1
ATOM 1065 O O . VAL A 1 133 ? -12.892 3.260 9.210 1.00 97.75 133 VAL A O 1
ATOM 1068 N N . LEU A 1 134 ? -13.114 5.153 8.048 1.00 97.50 134 LEU A N 1
ATOM 1069 C CA . LEU A 1 134 ? -12.042 5.836 8.776 1.00 97.50 134 LEU A CA 1
ATOM 1070 C C . LEU A 1 134 ? -12.369 6.057 10.256 1.00 97.50 134 LEU A C 1
ATOM 1072 O O . LEU A 1 134 ? -11.458 6.038 11.085 1.00 97.50 134 LEU A O 1
ATOM 1076 N N . SER A 1 135 ? -13.643 6.270 10.598 1.00 97.38 135 SER A N 1
ATOM 1077 C CA . SER A 1 135 ? -14.061 6.382 11.998 1.00 97.38 135 SER A CA 1
ATOM 1078 C C . SER A 1 135 ? -13.935 5.038 12.712 1.00 97.38 135 SER A C 1
ATOM 1080 O O . SER A 1 135 ? -13.391 4.994 13.815 1.00 97.38 135 SER A O 1
ATOM 1082 N N . ASP A 1 136 ? -14.358 3.950 12.065 1.00 97.81 136 ASP A N 1
ATOM 1083 C CA . ASP A 1 136 ? -14.248 2.591 12.602 1.00 97.81 136 ASP A CA 1
ATOM 1084 C C . ASP A 1 136 ? -12.772 2.209 12.819 1.00 97.81 136 ASP A C 1
ATOM 1086 O O . ASP A 1 136 ? -12.379 1.817 13.921 1.00 97.81 136 ASP A O 1
ATOM 1090 N N . VAL A 1 137 ? -11.914 2.439 11.817 1.00 97.81 137 VAL A N 1
ATOM 1091 C CA . VAL A 1 137 ? -10.462 2.204 11.912 1.00 97.81 137 VAL A CA 1
ATOM 1092 C C . VAL A 1 137 ? -9.828 3.029 13.034 1.00 97.81 137 VAL A C 1
ATOM 1094 O O . VAL A 1 137 ? -9.004 2.506 13.783 1.00 97.81 137 VAL A O 1
ATOM 1097 N N . ALA A 1 138 ? -10.206 4.300 13.196 1.00 97.25 138 ALA A N 1
ATOM 1098 C CA . ALA A 1 138 ? -9.668 5.149 14.259 1.00 97.25 138 ALA A CA 1
ATOM 1099 C C . ALA A 1 138 ? -10.018 4.640 15.668 1.00 97.25 138 ALA A C 1
ATOM 1101 O O . ALA A 1 138 ? -9.222 4.813 16.593 1.00 97.25 138 ALA A O 1
ATOM 1102 N N . VAL A 1 139 ? -11.188 4.015 15.834 1.00 97.00 139 VAL A N 1
ATOM 1103 C CA . VAL A 1 139 ? -11.610 3.398 17.099 1.00 97.00 139 VAL A CA 1
ATOM 1104 C C . VAL A 1 139 ? -10.862 2.088 17.341 1.00 97.00 139 VAL A C 1
ATOM 1106 O O . VAL A 1 139 ? -10.355 1.868 18.441 1.00 97.00 139 VAL A O 1
ATOM 1109 N N . SER A 1 140 ? -10.769 1.226 16.327 1.00 96.50 140 SER A N 1
ATOM 1110 C CA . SER A 1 140 ? -10.152 -0.099 16.454 1.00 96.50 140 SER A CA 1
ATOM 1111 C C . SER A 1 140 ? -8.625 -0.057 16.533 1.00 96.50 140 SER A C 1
ATOM 1113 O O . SER A 1 140 ? -8.027 -0.902 17.199 1.00 96.50 140 SER A O 1
ATOM 1115 N N . LEU A 1 141 ? -7.985 0.927 15.895 1.00 96.94 141 LEU A N 1
ATOM 1116 C CA . LEU A 1 141 ? -6.530 1.079 15.826 1.00 96.94 141 LEU A CA 1
ATOM 1117 C C . LEU A 1 141 ? -6.107 2.508 16.203 1.00 96.94 141 LEU A C 1
ATOM 1119 O O . LEU A 1 141 ? -5.820 3.344 15.336 1.00 96.94 141 LEU A O 1
ATOM 1123 N N . PRO A 1 142 ? -5.991 2.806 17.512 1.00 96.44 142 PRO A N 1
ATOM 1124 C CA . PRO A 1 142 ? -5.650 4.144 17.988 1.00 96.44 142 PRO A CA 1
ATOM 1125 C C . PRO A 1 142 ? -4.320 4.691 17.444 1.00 96.44 142 PRO A C 1
ATOM 1127 O O . PRO A 1 142 ? -4.140 5.905 17.377 1.00 96.44 142 PRO A O 1
ATOM 1130 N N . GLN A 1 143 ? -3.395 3.821 17.007 1.00 97.38 143 GLN A N 1
ATOM 1131 C CA . GLN A 1 143 ? -2.101 4.222 16.438 1.00 97.38 143 GLN A CA 1
ATOM 1132 C C . GLN A 1 143 ? -2.246 5.021 15.134 1.00 97.38 143 GLN A C 1
ATOM 1134 O O . GLN A 1 143 ? -1.350 5.789 14.786 1.00 97.38 143 GLN A O 1
ATOM 1139 N N . VAL A 1 144 ? -3.354 4.843 14.407 1.00 97.69 144 VAL A N 1
ATOM 1140 C CA . VAL A 1 144 ? -3.620 5.523 13.129 1.00 97.69 144 VAL A CA 1
ATOM 1141 C C . VAL A 1 144 ? -4.771 6.528 13.206 1.00 97.69 144 VAL A C 1
ATOM 1143 O O . VAL A 1 144 ? -5.059 7.204 12.215 1.00 97.69 144 VAL A O 1
ATOM 1146 N N . ALA A 1 145 ? -5.395 6.693 14.377 1.00 97.69 145 ALA A N 1
ATOM 1147 C CA . ALA A 1 145 ? -6.552 7.567 14.569 1.00 97.69 145 ALA A CA 1
ATOM 1148 C C . ALA A 1 145 ? -6.293 9.011 14.110 1.00 97.69 145 ALA A C 1
ATOM 1150 O O . ALA A 1 145 ? -7.112 9.594 13.401 1.00 97.69 145 ALA A O 1
ATOM 1151 N N . GLY A 1 146 ? -5.119 9.568 14.433 1.00 97.81 146 GLY A N 1
ATOM 1152 C CA . GLY A 1 146 ? -4.745 10.918 14.002 1.00 97.81 146 GLY A CA 1
ATOM 1153 C C . GLY A 1 146 ? -4.702 11.065 12.477 1.00 97.81 146 GLY A C 1
ATOM 1154 O O . GLY A 1 146 ? -5.193 12.051 11.933 1.00 97.81 146 GLY A O 1
ATOM 1155 N N . ARG A 1 147 ? -4.189 10.057 11.757 1.00 96.69 147 ARG A N 1
ATOM 1156 C CA . ARG A 1 147 ? -4.164 10.072 10.286 1.00 96.69 147 ARG A CA 1
ATOM 1157 C C . ARG A 1 147 ? -5.571 9.966 9.697 1.00 96.69 147 ARG A C 1
ATOM 1159 O O . ARG A 1 147 ? -5.880 10.700 8.762 1.00 96.69 147 ARG A O 1
ATOM 1166 N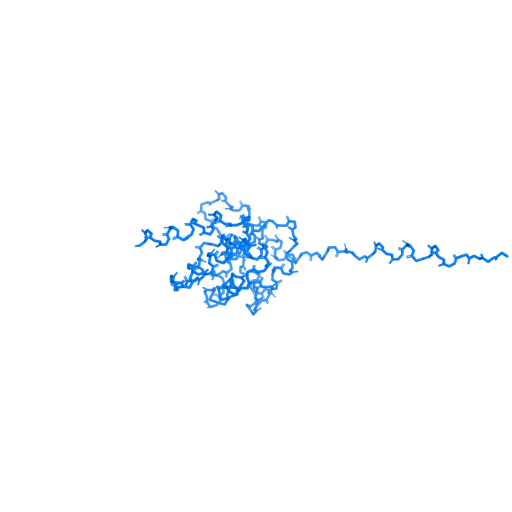 N . CYS A 1 148 ? -6.424 9.118 10.269 1.00 97.31 148 CYS A N 1
ATOM 1167 C CA . CYS A 1 148 ? -7.825 8.994 9.861 1.00 97.31 148 CYS A CA 1
ATOM 1168 C C . CYS A 1 148 ? -8.565 10.335 10.001 1.00 97.31 148 CYS A C 1
ATOM 1170 O O . CYS A 1 148 ? -9.219 10.789 9.066 1.00 97.31 148 CYS A O 1
ATOM 1172 N N . GLN A 1 149 ? -8.393 11.024 11.134 1.00 96.69 149 GLN A N 1
ATOM 1173 C CA . GLN A 1 149 ? -9.005 12.334 11.383 1.00 96.69 149 GLN A CA 1
ATOM 1174 C C . GLN A 1 149 ? -8.522 13.415 10.409 1.00 96.69 149 GLN A C 1
ATOM 1176 O O . GLN A 1 149 ? -9.328 14.233 9.954 1.00 96.69 149 GLN A O 1
ATOM 1181 N N . LEU A 1 150 ? -7.230 13.415 10.059 1.00 95.06 150 LEU A N 1
ATOM 1182 C CA . LEU A 1 150 ? -6.680 14.333 9.058 1.00 95.06 150 LEU A CA 1
ATOM 1183 C C . LEU A 1 150 ? -7.336 14.128 7.687 1.00 95.06 150 LEU A C 1
ATOM 1185 O O . LEU A 1 150 ? -7.741 15.104 7.059 1.00 95.06 150 LEU A O 1
ATOM 1189 N N . LEU A 1 151 ? -7.489 12.877 7.247 1.00 94.19 151 LEU A N 1
ATOM 1190 C CA . LEU A 1 151 ? -8.115 12.548 5.961 1.00 94.19 151 LEU A CA 1
ATOM 1191 C C . LEU A 1 151 ? -9.606 12.913 5.933 1.00 94.19 151 LEU A C 1
ATOM 1193 O O . LEU A 1 151 ? -10.063 13.530 4.971 1.00 94.19 151 LEU A O 1
ATOM 1197 N N . ILE A 1 152 ? -10.345 12.621 7.011 1.00 94.44 152 ILE A N 1
ATOM 1198 C CA . ILE A 1 152 ? -11.745 13.051 7.165 1.00 94.44 152 ILE A CA 1
ATOM 1199 C C . ILE A 1 152 ? -11.846 14.577 7.051 1.00 94.44 152 ILE A C 1
ATOM 1201 O O . ILE A 1 152 ? -12.681 15.094 6.313 1.00 94.44 152 ILE A O 1
ATOM 1205 N N . SER A 1 153 ? -10.983 15.309 7.757 1.00 93.81 153 SER A N 1
ATOM 1206 C CA . SER A 1 153 ? -11.011 16.777 7.773 1.00 93.81 153 SER A CA 1
ATOM 1207 C C . SER A 1 153 ? -10.675 17.378 6.406 1.00 93.81 153 SER A C 1
ATOM 1209 O O . SER A 1 153 ? -11.361 18.294 5.963 1.00 93.81 153 SER A O 1
ATOM 1211 N N . ALA A 1 154 ? -9.672 16.832 5.712 1.00 89.81 154 ALA A N 1
ATOM 1212 C CA . ALA A 1 154 ? -9.269 17.290 4.384 1.00 89.81 154 ALA A CA 1
ATOM 1213 C C . ALA A 1 154 ? -10.368 17.097 3.324 1.00 89.81 154 ALA A C 1
ATOM 1215 O O . ALA A 1 154 ? -10.474 17.898 2.394 1.00 89.81 154 ALA A O 1
ATOM 1216 N N . ARG A 1 155 ? -11.198 16.052 3.453 1.00 87.50 155 ARG A N 1
ATOM 1217 C CA . ARG A 1 155 ? -12.326 15.809 2.542 1.00 87.50 155 ARG A CA 1
ATOM 1218 C C . ARG A 1 155 ? -13.484 16.774 2.782 1.00 87.50 155 ARG A C 1
ATOM 1220 O O . ARG A 1 155 ? -14.043 17.244 1.802 1.00 87.50 155 ARG A O 1
ATOM 1227 N N . LYS A 1 156 ? -13.765 17.140 4.040 1.00 85.12 156 LYS A N 1
ATOM 1228 C CA . LYS A 1 156 ? -14.784 18.152 4.392 1.00 85.12 156 LYS A CA 1
ATOM 1229 C C . LYS A 1 156 ? -14.472 19.548 3.857 1.00 85.12 156 LYS A C 1
ATOM 1231 O O . LYS A 1 156 ? -15.376 20.365 3.735 1.00 85.12 156 LYS A O 1
ATOM 1236 N N . SER A 1 157 ? -13.194 19.846 3.627 1.00 79.12 157 SER A N 1
ATOM 1237 C CA . SER A 1 157 ? -12.734 21.154 3.150 1.00 79.12 157 SER A CA 1
ATOM 1238 C C . SER A 1 157 ? -12.646 21.287 1.625 1.00 79.12 157 SER A C 1
ATOM 1240 O O . SER A 1 157 ? -12.199 22.332 1.157 1.00 79.12 157 SER A O 1
ATOM 1242 N N . ARG A 1 158 ? -12.993 20.243 0.862 1.00 72.12 158 ARG A N 1
ATOM 1243 C CA . ARG A 1 158 ? -13.062 20.277 -0.609 1.00 72.12 158 ARG A CA 1
ATOM 1244 C C . ARG A 1 158 ? -14.470 20.625 -1.065 1.00 72.12 158 ARG A C 1
ATOM 1246 O O . ARG A 1 158 ? -14.566 21.368 -2.062 1.00 72.12 158 ARG A O 1
#

pLDDT: mean 87.81, std 16.74, range [38.25, 98.06]

Secondary structure (DSSP, 8-state):
----TTTTTTTTTS-S---PPPPHHHHHHHHHHHHGGGSS--HHHHHHHHHHHHHH-STTHHHHHHHHS-TTS-HHHHHHHHHHHHTTSTTTTHHHHHHHHHHHHH---HHHHHHHTT-SS-----HHHHHHHHHHHHHH-GGGHHHHHHHHHHHHT-

Radius of gyration: 19.96 Å; chains: 1; bounding box: 44×68×48 Å

Foldseek 3Di:
DDDDPVVVVVVVPPPPCPPQAADPLLVVLLVLLVVCVVPPDSVVNLVSLLSLCVVPPDVVSLVVNVVRDDPVDALLSSLSSLLSNCCNHPVSCLSVLVVLLVLLQVLDDPSSVSSQLNHPDHRDPDLVSLLVSLVVNCVSPVVCVVSSVVVNVVVVVD

Sequence (158 aa):
MAFDKRTQKFVNGLDSAKSKAMHQVVERALNVIAAESSEP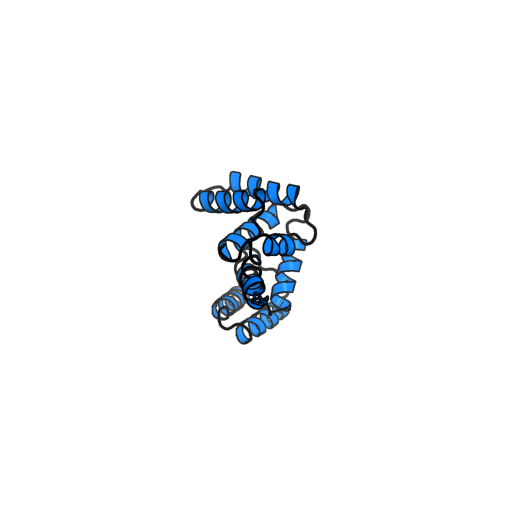EYTEAFNAAHAVVVEFGEENLADRLLADIPDSISFRQVARLFDFLAWQTDDNGSAMTRIVERWLVEGTDLRKIQIALNLEVYPFADEHEMYRVLSDVAVSLPQVAGRCQLLISARKSR

InterPro domains:
  IPR001025 Bromo adjacent homology (BAH) domain [PS51038] (57-158)

Organism: NCBI:txid191391